Protein AF-A0AA44XTI1-F1 (afdb_monomer)

Secondary structure (DSSP, 8-state):
-----GGG--SSHHHHHHHHIIIIIHHHHHHHHHH-HHHHHHHHHHHHHHHHHHHHTTS-HHHHHHHHHHHHHHHHHHHHHHHTS--

Structure (mmCIF, N/CA/C/O backbone):
data_AF-A0AA44XTI1-F1
#
_entry.id   AF-A0AA44XTI1-F1
#
loop_
_atom_site.group_PDB
_atom_site.id
_atom_site.type_symbol
_atom_site.label_atom_id
_atom_site.label_alt_id
_atom_site.label_comp_id
_atom_site.label_asym_id
_atom_site.label_entity_id
_atom_site.label_seq_id
_atom_site.pdbx_PDB_ins_code
_atom_site.Cartn_x
_atom_site.Cartn_y
_atom_site.Cartn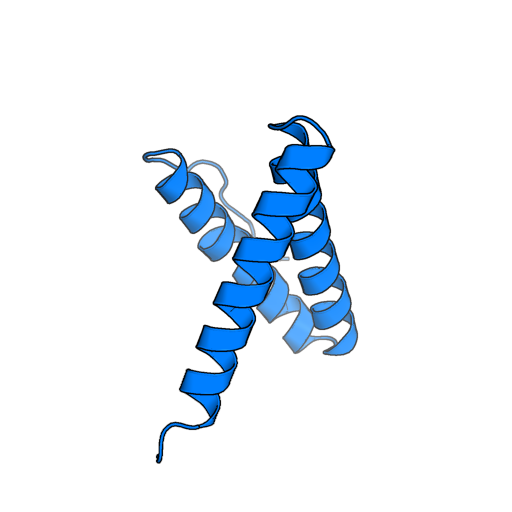_z
_atom_site.occupancy
_atom_site.B_iso_or_equiv
_atom_site.auth_seq_id
_atom_site.auth_comp_id
_atom_site.auth_asym_id
_atom_site.auth_atom_id
_atom_site.pdbx_PDB_model_num
ATOM 1 N N . MET A 1 1 ? -21.305 7.273 6.213 1.00 52.44 1 MET A N 1
ATOM 2 C CA . MET A 1 1 ? -20.165 7.463 5.289 1.00 52.44 1 MET A CA 1
ATOM 3 C C . MET A 1 1 ? -19.694 8.902 5.394 1.00 52.44 1 MET A C 1
ATOM 5 O O . MET A 1 1 ? -20.509 9.796 5.191 1.00 52.44 1 MET A O 1
ATOM 9 N N . LYS A 1 2 ? -18.429 9.131 5.768 1.00 55.16 2 LYS A N 1
ATOM 10 C CA . LYS A 1 2 ? -17.824 10.472 5.742 1.00 55.16 2 LYS A CA 1
ATOM 11 C C . LYS A 1 2 ? -17.676 10.937 4.287 1.00 55.16 2 LYS A C 1
ATOM 13 O O . LYS A 1 2 ? -17.397 10.123 3.410 1.00 55.16 2 LYS A O 1
ATOM 18 N N . GLN A 1 3 ? -17.904 12.222 4.033 1.00 58.25 3 GLN A N 1
ATOM 19 C CA . GLN A 1 3 ? -17.806 12.810 2.698 1.00 58.25 3 GLN A CA 1
ATOM 20 C C . GLN A 1 3 ? -16.325 13.032 2.354 1.00 58.25 3 GLN A C 1
ATOM 22 O O . GLN A 1 3 ? -15.610 13.675 3.118 1.00 58.25 3 GLN A O 1
ATOM 27 N N . ILE A 1 4 ? -15.854 12.459 1.242 1.00 59.12 4 ILE A N 1
ATOM 28 C CA . ILE A 1 4 ? -14.459 12.573 0.790 1.00 59.12 4 ILE A CA 1
ATOM 29 C C . ILE A 1 4 ? -14.376 13.721 -0.220 1.00 59.12 4 ILE A C 1
ATOM 31 O O . ILE A 1 4 ? -14.941 13.634 -1.310 1.00 59.12 4 ILE A O 1
ATOM 35 N N . GLU A 1 5 ? -13.686 14.807 0.131 1.00 62.16 5 GLU A N 1
ATOM 36 C CA . GLU A 1 5 ? -13.492 15.959 -0.757 1.00 62.16 5 GLU A CA 1
ATOM 37 C C . GLU A 1 5 ? -12.304 15.741 -1.706 1.00 62.16 5 GLU A C 1
ATOM 39 O O . GLU A 1 5 ? -11.151 16.027 -1.383 1.00 62.16 5 GLU A O 1
ATOM 44 N N . LEU A 1 6 ? -12.595 15.253 -2.915 1.00 62.19 6 LEU A N 1
ATOM 45 C CA . LEU A 1 6 ? -11.590 14.941 -3.945 1.00 62.19 6 LEU A CA 1
ATOM 46 C C . LEU A 1 6 ? -10.919 16.181 -4.569 1.00 62.19 6 LEU A C 1
ATOM 48 O O . LEU A 1 6 ? -9.878 16.062 -5.207 1.00 62.19 6 LEU A O 1
ATOM 52 N N . ASN A 1 7 ? -11.476 17.377 -4.361 1.00 66.38 7 ASN A N 1
ATOM 53 C CA . ASN A 1 7 ? -11.029 18.622 -5.002 1.00 66.38 7 ASN A CA 1
ATOM 54 C C . ASN A 1 7 ? -9.791 19.252 -4.332 1.00 66.38 7 ASN A C 1
ATOM 56 O O . ASN A 1 7 ? -9.427 20.380 -4.653 1.00 66.38 7 ASN A O 1
ATOM 60 N N . THR A 1 8 ? -9.165 18.554 -3.382 1.00 71.56 8 THR A N 1
ATOM 61 C CA . THR A 1 8 ? -8.073 19.075 -2.541 1.00 71.56 8 THR A CA 1
ATOM 62 C C . THR A 1 8 ? -6.762 18.302 -2.695 1.00 71.56 8 THR A C 1
ATOM 64 O O . THR A 1 8 ? -5.887 18.431 -1.842 1.00 71.56 8 THR A O 1
ATOM 67 N N . ILE A 1 9 ? -6.635 17.468 -3.733 1.00 83.25 9 ILE A N 1
ATOM 68 C CA . ILE A 1 9 ? -5.431 16.670 -3.984 1.00 83.25 9 ILE A CA 1
ATOM 69 C C . ILE A 1 9 ? -4.548 17.392 -5.004 1.00 83.25 9 ILE A C 1
ATOM 71 O O . ILE A 1 9 ? -4.977 17.633 -6.135 1.00 83.25 9 ILE A O 1
ATOM 75 N N . SER A 1 10 ? -3.328 17.761 -4.617 1.00 82.06 10 SER A N 1
ATOM 76 C CA . SER A 1 10 ? -2.410 18.533 -5.463 1.00 82.06 10 SER A CA 1
ATOM 77 C C . SER A 1 10 ? -0.950 18.332 -5.057 1.00 82.06 10 SER A C 1
ATOM 79 O O . SER A 1 10 ? -0.651 18.197 -3.876 1.00 82.06 10 SER A O 1
ATOM 81 N N . GLY A 1 11 ? -0.032 18.374 -6.023 1.00 88.38 11 GLY A N 1
ATOM 82 C CA . GLY A 1 11 ? 1.404 18.262 -5.767 1.00 88.38 11 GLY A CA 1
ATOM 83 C C . GLY A 1 11 ? 2.141 17.543 -6.892 1.00 88.38 11 GLY A C 1
ATOM 84 O O . GLY A 1 11 ? 1.612 17.373 -7.993 1.00 88.38 11 GLY A O 1
ATOM 85 N N . THR A 1 12 ? 3.368 17.114 -6.615 1.00 92.25 12 THR A N 1
ATOM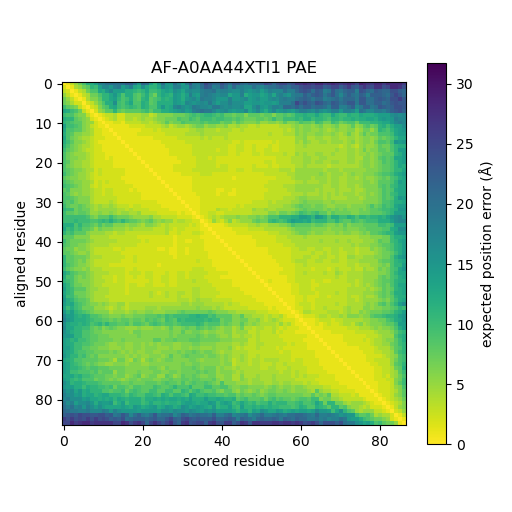 86 C CA . THR A 1 12 ? 4.105 16.159 -7.451 1.00 92.25 12 THR A CA 1
ATOM 87 C C . THR A 1 12 ? 3.443 14.776 -7.409 1.00 92.25 12 THR A C 1
ATOM 89 O O . THR A 1 12 ? 2.607 14.497 -6.551 1.00 92.25 12 THR A O 1
ATOM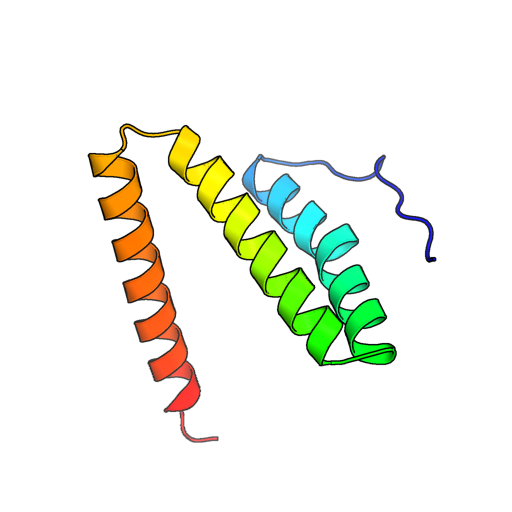 92 N N . SER A 1 13 ? 3.786 13.883 -8.344 1.00 87.81 13 SER A N 1
ATOM 93 C CA . SER A 1 13 ? 3.135 12.566 -8.455 1.00 87.81 13 SER A CA 1
ATOM 94 C C . SER A 1 13 ? 3.202 11.737 -7.165 1.00 87.81 13 SER A C 1
ATOM 96 O O . SER A 1 13 ? 2.241 11.053 -6.819 1.00 87.81 13 SER A O 1
ATOM 98 N N . ASP A 1 14 ? 4.319 11.812 -6.440 1.00 87.62 14 ASP A N 1
ATOM 99 C CA . ASP A 1 14 ? 4.513 11.182 -5.132 1.00 87.62 14 ASP A CA 1
ATOM 100 C C . ASP A 1 14 ? 3.647 11.827 -4.038 1.00 87.62 14 ASP A C 1
ATOM 102 O O . ASP A 1 14 ? 3.008 11.109 -3.270 1.00 87.62 14 ASP A O 1
ATOM 106 N N . GLN A 1 15 ? 3.532 13.159 -4.028 1.00 91.50 15 GLN A N 1
ATOM 107 C CA . GLN A 1 15 ? 2.672 13.890 -3.090 1.00 91.50 15 GLN A CA 1
ATOM 108 C C . GLN A 1 15 ? 1.193 13.562 -3.305 1.00 91.50 15 GLN A C 1
ATOM 110 O O . GLN A 1 15 ? 0.468 13.317 -2.346 1.00 91.50 15 GLN A O 1
ATOM 115 N N . ILE A 1 16 ? 0.748 13.482 -4.562 1.00 90.69 16 ILE A N 1
ATOM 116 C CA . ILE A 1 16 ? -0.625 13.091 -4.905 1.00 90.69 16 ILE A CA 1
ATOM 117 C C . ILE A 1 16 ? -0.933 11.683 -4.372 1.00 90.69 16 ILE A C 1
ATOM 119 O O . ILE A 1 16 ? -1.995 11.465 -3.787 1.00 90.69 16 ILE A O 1
ATOM 123 N N . ALA A 1 17 ? -0.013 10.726 -4.535 1.00 90.00 17 ALA A N 1
ATOM 124 C CA . ALA A 1 17 ? -0.192 9.367 -4.023 1.00 90.00 17 ALA A CA 1
ATOM 125 C C . ALA A 1 17 ? -0.264 9.329 -2.485 1.00 90.00 17 ALA A C 1
ATOM 127 O O . ALA A 1 17 ? -1.112 8.632 -1.922 1.00 90.00 17 ALA A O 1
ATOM 128 N N . GLU A 1 18 ? 0.584 10.107 -1.807 1.00 90.69 18 GLU A N 1
ATOM 129 C CA . GLU A 1 18 ? 0.566 10.247 -0.349 1.00 90.69 18 GLU A CA 1
ATOM 130 C C . GLU A 1 18 ? -0.747 10.873 0.151 1.00 90.69 18 GLU A C 1
ATOM 132 O O . GLU A 1 18 ? -1.339 10.392 1.121 1.00 90.69 18 GLU A O 1
ATOM 137 N N . GLU A 1 19 ? -1.247 11.906 -0.528 1.00 91.38 19 GLU A N 1
ATOM 138 C CA . GLU A 1 19 ? -2.518 12.540 -0.183 1.00 91.38 19 GLU A CA 1
ATOM 139 C C . GLU A 1 19 ? -3.713 11.605 -0.388 1.00 91.38 19 GLU A C 1
ATOM 141 O O . GLU A 1 19 ? -4.591 11.563 0.473 1.00 91.38 19 GLU A O 1
ATOM 146 N N . ILE A 1 20 ? -3.743 10.815 -1.468 1.00 90.62 20 ILE A N 1
ATOM 147 C CA . ILE A 1 20 ? -4.770 9.778 -1.672 1.00 90.62 20 ILE A CA 1
ATOM 148 C C . ILE A 1 20 ? -4.741 8.776 -0.516 1.00 90.62 20 ILE A C 1
ATOM 150 O O . ILE A 1 20 ? -5.790 8.440 0.041 1.00 90.62 20 ILE A O 1
ATOM 154 N N . PHE A 1 21 ? -3.550 8.317 -0.126 1.00 91.38 21 PHE A N 1
ATOM 155 C CA . PHE A 1 21 ? -3.417 7.371 0.975 1.00 91.38 21 PHE A CA 1
ATOM 156 C C . PHE A 1 21 ? -3.982 7.946 2.281 1.00 91.38 21 PHE A C 1
ATOM 158 O O . PHE A 1 21 ? -4.866 7.336 2.879 1.00 91.38 21 PHE A O 1
ATOM 165 N N . LYS A 1 22 ? -3.553 9.150 2.671 1.00 90.25 22 LYS A N 1
ATOM 166 C CA . LYS A 1 22 ? -3.944 9.782 3.943 1.00 90.25 22 LYS A CA 1
ATOM 167 C C . LYS A 1 22 ? -5.391 10.270 3.982 1.00 90.25 22 LYS A C 1
ATOM 169 O O . LYS A 1 22 ? -6.037 10.204 5.021 1.00 90.25 22 LYS A O 1
ATOM 174 N N . LYS A 1 23 ? -5.909 10.818 2.879 1.00 90.06 23 LYS A N 1
ATOM 175 C CA . LYS A 1 23 ? -7.248 11.441 2.850 1.00 90.06 23 LYS A CA 1
ATOM 176 C C . LYS A 1 23 ? -8.359 10.447 2.517 1.00 90.06 23 LYS A C 1
ATOM 178 O O . LYS A 1 23 ? -9.513 10.711 2.843 1.00 90.06 23 LYS A O 1
ATOM 183 N N . ILE A 1 24 ? -8.032 9.336 1.854 1.00 90.44 24 ILE A N 1
ATOM 184 C CA . ILE A 1 24 ? -9.024 8.382 1.339 1.00 90.44 24 ILE A CA 1
ATOM 185 C C . ILE A 1 24 ? -8.810 6.997 1.940 1.00 90.44 24 ILE A C 1
ATOM 187 O O . ILE A 1 24 ? -9.723 6.454 2.556 1.00 90.44 24 ILE A O 1
ATOM 191 N N . ILE A 1 25 ? -7.625 6.412 1.759 1.00 92.56 25 ILE A N 1
ATOM 192 C CA . ILE A 1 25 ? -7.395 4.999 2.087 1.00 92.56 25 ILE A CA 1
ATOM 193 C C . ILE A 1 25 ? -7.372 4.790 3.603 1.00 92.56 25 ILE A C 1
ATOM 195 O O . ILE A 1 25 ? -8.139 3.977 4.107 1.00 92.56 25 ILE A O 1
ATOM 199 N N . GLU A 1 26 ? -6.540 5.531 4.332 1.00 91.56 26 GLU A N 1
ATOM 200 C CA . GLU A 1 26 ? -6.380 5.400 5.785 1.00 91.56 26 GLU A CA 1
ATOM 201 C C . GLU A 1 26 ? -7.702 5.631 6.554 1.00 91.56 26 GLU A C 1
ATOM 203 O O . GLU A 1 26 ? -8.097 4.740 7.308 1.00 91.56 26 GLU A O 1
ATOM 208 N N . PRO A 1 27 ? -8.499 6.689 6.284 1.00 91.94 27 PRO A N 1
ATOM 209 C CA . PRO A 1 27 ? -9.799 6.868 6.935 1.00 91.94 27 PRO A CA 1
ATOM 210 C C . PRO A 1 27 ? -10.797 5.740 6.653 1.00 91.94 27 PRO A C 1
ATOM 212 O O . PRO A 1 27 ? -11.640 5.436 7.497 1.00 91.94 27 PRO A O 1
ATOM 215 N N . MET A 1 28 ? -10.725 5.118 5.471 1.00 91.94 28 MET A N 1
ATOM 216 C CA . MET A 1 28 ? -11.556 3.959 5.137 1.00 91.94 28 MET A CA 1
ATOM 217 C C . MET A 1 28 ? -11.104 2.706 5.892 1.00 91.94 28 MET A C 1
ATOM 219 O O . MET A 1 28 ? -11.956 1.934 6.329 1.00 91.94 28 MET A O 1
ATOM 223 N N . VAL A 1 29 ? -9.793 2.516 6.094 1.00 93.06 29 VAL A N 1
ATOM 224 C CA . VAL A 1 29 ? -9.266 1.446 6.958 1.00 93.06 29 VAL A CA 1
ATOM 225 C C . VAL A 1 29 ? -9.768 1.627 8.388 1.00 93.06 29 VAL A C 1
ATOM 227 O O . VAL A 1 29 ? -10.240 0.658 8.977 1.00 93.06 29 VAL A O 1
ATOM 230 N N . ASP A 1 30 ? -9.711 2.847 8.926 1.00 90.94 30 ASP A N 1
ATOM 231 C CA . ASP A 1 30 ? -10.184 3.158 10.280 1.00 90.94 30 ASP A CA 1
ATOM 232 C C . ASP A 1 30 ? -11.684 2.898 10.436 1.00 90.94 30 ASP A C 1
ATOM 234 O O . ASP A 1 30 ? -12.112 2.245 11.391 1.00 90.94 30 ASP A O 1
ATOM 238 N N . GLU A 1 31 ? -12.485 3.358 9.471 1.00 91.06 31 GLU A N 1
ATOM 239 C CA . GLU A 1 31 ? -13.928 3.121 9.446 1.00 91.06 31 GLU A CA 1
ATOM 240 C C . GLU A 1 31 ? -14.233 1.618 9.424 1.00 91.06 31 GLU A C 1
ATOM 242 O O . GLU A 1 31 ? -15.020 1.142 10.242 1.00 91.06 31 GLU A O 1
ATOM 247 N N . MET A 1 32 ? -13.569 0.846 8.558 1.00 90.94 32 MET A N 1
ATOM 248 C CA . MET A 1 32 ? -13.767 -0.604 8.497 1.00 90.94 32 MET A CA 1
ATOM 249 C C . MET A 1 32 ? -13.301 -1.302 9.773 1.00 90.94 32 MET A C 1
ATOM 251 O O . MET A 1 32 ? -14.035 -2.130 10.300 1.00 90.94 32 MET A O 1
ATOM 255 N N . ASN A 1 33 ? -12.140 -0.932 10.321 1.00 89.94 33 ASN A N 1
ATOM 256 C CA . ASN A 1 33 ? -11.630 -1.488 11.578 1.00 89.94 33 ASN A CA 1
ATOM 257 C C . ASN A 1 33 ? -12.581 -1.234 12.753 1.00 89.94 33 ASN A C 1
ATOM 259 O O . ASN A 1 33 ? -12.651 -2.060 13.664 1.00 89.94 33 ASN A O 1
ATOM 263 N N . SER A 1 34 ? -13.297 -0.103 12.746 1.00 88.62 34 SER A N 1
ATOM 264 C CA . SER A 1 34 ? -14.274 0.236 13.785 1.00 88.62 34 SER A CA 1
ATOM 265 C C . SER A 1 34 ? -15.537 -0.635 13.745 1.00 88.62 34 SER A C 1
ATOM 267 O O . SER A 1 34 ? -16.215 -0.769 14.762 1.00 88.62 34 SER A O 1
ATOM 269 N N . GLN A 1 35 ? -15.830 -1.247 12.593 1.00 87.19 35 GLN A N 1
ATOM 270 C CA . GLN A 1 35 ? -17.000 -2.098 12.372 1.00 87.19 35 GLN A CA 1
ATOM 271 C C . GLN A 1 35 ? -16.634 -3.588 12.464 1.00 87.19 35 GLN A C 1
ATOM 273 O O . GLN A 1 35 ? -17.256 -4.333 13.219 1.00 87.19 35 GLN A O 1
ATOM 278 N N . ASP A 1 36 ? -15.611 -4.012 11.715 1.00 88.88 36 ASP A N 1
ATOM 279 C CA . ASP A 1 36 ? -15.111 -5.384 11.642 1.00 88.88 36 ASP A CA 1
ATOM 280 C C . ASP A 1 36 ? -13.624 -5.424 11.224 1.00 88.88 36 ASP A C 1
ATOM 282 O O . ASP A 1 36 ? -13.224 -4.968 10.148 1.00 88.88 36 ASP A O 1
ATOM 286 N N . LYS A 1 37 ? -12.790 -6.046 12.066 1.00 87.06 37 LYS A N 1
ATOM 287 C CA . LYS A 1 37 ? -11.345 -6.176 11.825 1.00 87.06 37 LYS A CA 1
ATOM 288 C C . LYS A 1 37 ? -11.018 -7.015 10.592 1.00 87.06 37 LYS A C 1
ATOM 290 O O . LYS A 1 37 ? -9.983 -6.775 9.969 1.00 87.06 37 LYS A O 1
ATOM 295 N N . ASP A 1 38 ? -11.838 -8.003 10.243 1.00 92.69 38 ASP A N 1
ATOM 296 C CA . ASP A 1 38 ? -11.561 -8.840 9.072 1.00 92.69 38 ASP A CA 1
ATOM 297 C C . ASP A 1 38 ? -11.877 -8.096 7.769 1.00 92.69 38 ASP A C 1
ATOM 299 O O . ASP A 1 38 ? -11.089 -8.159 6.822 1.00 92.69 38 ASP A O 1
ATOM 303 N N . SER A 1 39 ? -12.926 -7.274 7.756 1.00 89.19 39 SER A N 1
ATOM 304 C CA . SER A 1 39 ? -13.208 -6.339 6.661 1.00 89.19 39 SER A CA 1
ATOM 305 C C . SER A 1 39 ? -12.044 -5.373 6.397 1.00 89.19 39 SER A C 1
ATOM 307 O O . SER A 1 39 ? -11.645 -5.189 5.244 1.00 89.19 39 SER A O 1
ATOM 309 N N . ALA A 1 40 ? -11.420 -4.823 7.444 1.00 91.75 40 ALA A N 1
ATOM 310 C CA . ALA A 1 40 ? -10.247 -3.958 7.288 1.00 91.75 40 ALA A CA 1
ATOM 311 C C . ALA A 1 40 ? -9.030 -4.695 6.696 1.00 91.75 40 ALA A C 1
ATOM 313 O O . ALA A 1 40 ? -8.312 -4.142 5.855 1.00 91.75 40 ALA A O 1
ATOM 314 N N . LYS A 1 41 ? -8.805 -5.962 7.074 1.00 93.38 41 LYS A N 1
ATOM 315 C CA . LYS A 1 41 ? -7.756 -6.801 6.462 1.00 93.38 41 LYS A CA 1
ATOM 316 C C . LYS A 1 41 ? -8.025 -7.044 4.978 1.00 93.38 41 LYS A C 1
ATOM 318 O O . LYS A 1 41 ? -7.112 -6.920 4.166 1.00 93.38 41 LYS A O 1
ATOM 323 N N . ILE A 1 42 ? -9.267 -7.364 4.610 1.00 94.31 42 ILE A N 1
ATOM 324 C CA . ILE A 1 42 ? -9.647 -7.596 3.208 1.00 94.31 42 ILE A CA 1
ATOM 325 C C . ILE A 1 42 ? -9.452 -6.319 2.387 1.00 94.31 42 ILE A C 1
ATOM 327 O O . ILE A 1 42 ? -8.906 -6.369 1.281 1.00 94.31 42 ILE A O 1
ATOM 331 N N . PHE A 1 43 ? -9.850 -5.169 2.928 1.00 93.75 43 PHE A N 1
ATOM 332 C CA . PHE A 1 43 ? -9.695 -3.887 2.251 1.00 93.75 43 PHE A CA 1
ATOM 333 C C . PHE A 1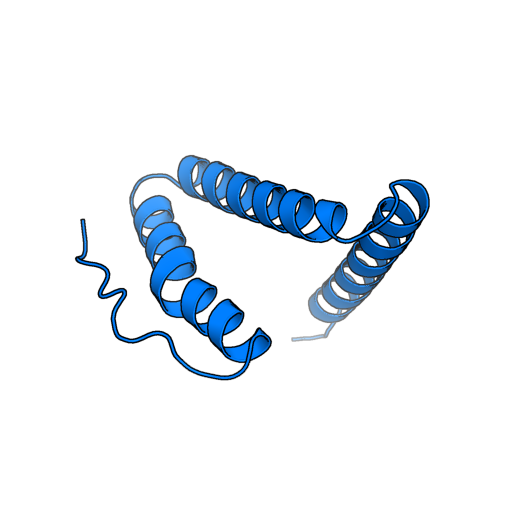 43 ? -8.230 -3.501 2.057 1.00 93.75 43 PHE A C 1
ATOM 335 O O . PHE A 1 43 ? -7.821 -3.221 0.931 1.00 93.75 43 PHE A O 1
ATOM 342 N N . THR A 1 44 ? -7.419 -3.555 3.115 1.00 93.88 44 THR A N 1
ATOM 343 C CA . THR A 1 44 ? -5.979 -3.253 3.024 1.00 93.88 44 THR A CA 1
ATOM 344 C C . THR A 1 44 ? -5.258 -4.196 2.060 1.00 93.88 44 THR A C 1
ATOM 346 O O . THR A 1 44 ? -4.468 -3.736 1.233 1.00 93.88 44 THR A O 1
ATOM 349 N N . PHE A 1 45 ? -5.587 -5.492 2.080 1.00 92.31 45 PHE A N 1
ATOM 350 C CA . PHE A 1 45 ? -5.069 -6.461 1.113 1.00 92.31 45 PHE A CA 1
ATOM 351 C C . PHE A 1 45 ? -5.461 -6.109 -0.330 1.00 92.31 45 PHE A C 1
ATOM 353 O O . PHE A 1 45 ? -4.617 -6.126 -1.227 1.00 92.31 45 PHE A O 1
ATOM 360 N N . SER A 1 46 ? -6.723 -5.742 -0.555 1.00 94.69 46 SER A N 1
ATOM 361 C CA . SER A 1 46 ? -7.228 -5.378 -1.884 1.00 94.69 46 SER A CA 1
ATOM 362 C C . SER A 1 46 ? -6.555 -4.114 -2.422 1.00 94.69 46 SER A C 1
ATOM 364 O O . SER A 1 46 ? -6.128 -4.087 -3.575 1.00 94.69 46 SER A O 1
ATOM 366 N N . VAL A 1 47 ? -6.392 -3.087 -1.583 1.00 94.19 47 VAL A N 1
ATOM 367 C CA . VAL A 1 47 ? -5.682 -1.846 -1.935 1.00 94.19 47 VAL A CA 1
ATOM 368 C C . VAL A 1 47 ? -4.227 -2.131 -2.311 1.00 94.19 47 VAL A C 1
ATOM 370 O O . VAL A 1 47 ? -3.764 -1.658 -3.350 1.00 94.19 47 VAL A O 1
ATOM 373 N N . MET A 1 48 ? -3.521 -2.939 -1.513 1.00 91.19 48 MET A N 1
ATOM 374 C CA . MET A 1 48 ? -2.147 -3.354 -1.813 1.00 91.19 48 MET A CA 1
ATOM 375 C C . MET A 1 48 ? -2.070 -4.058 -3.175 1.00 91.19 48 MET A C 1
ATOM 377 O O . MET A 1 48 ? -1.216 -3.724 -3.997 1.00 91.19 48 MET A O 1
ATOM 381 N N . TRP A 1 49 ? -2.974 -5.007 -3.436 1.00 91.44 49 TRP A N 1
ATOM 382 C CA . TRP A 1 49 ? -2.998 -5.752 -4.695 1.00 91.44 49 TRP A CA 1
ATOM 383 C C . TRP A 1 49 ? -3.245 -4.848 -5.908 1.00 91.44 49 TRP A C 1
ATOM 385 O O . TRP A 1 49 ? -2.533 -4.948 -6.908 1.00 91.44 49 TRP A O 1
ATOM 395 N N . LEU A 1 50 ? -4.199 -3.918 -5.806 1.00 93.06 50 LEU A N 1
ATOM 396 C CA . LEU A 1 50 ? -4.484 -2.940 -6.858 1.00 93.06 50 LEU A CA 1
ATOM 397 C C . LEU A 1 50 ? -3.287 -2.018 -7.121 1.00 93.06 50 LEU A C 1
ATOM 399 O O . LEU A 1 50 ? -2.929 -1.799 -8.278 1.00 93.06 50 LEU A O 1
ATOM 403 N N . GLY A 1 51 ? -2.627 -1.530 -6.067 1.00 90.38 51 GLY A N 1
ATOM 404 C CA . GLY A 1 51 ? -1.418 -0.713 -6.192 1.00 90.38 51 GLY A CA 1
ATOM 405 C C . GLY A 1 51 ? -0.279 -1.457 -6.894 1.00 90.38 51 GLY A C 1
ATOM 406 O O . GLY A 1 51 ? 0.338 -0.920 -7.815 1.00 90.38 51 GLY A O 1
ATOM 407 N N . MET A 1 52 ? -0.044 -2.721 -6.526 1.00 88.94 52 MET A N 1
ATOM 408 C CA . MET A 1 52 ? 0.962 -3.560 -7.188 1.00 88.94 52 MET A CA 1
ATOM 409 C C . MET A 1 52 ? 0.623 -3.829 -8.656 1.00 88.94 52 MET A C 1
ATOM 411 O 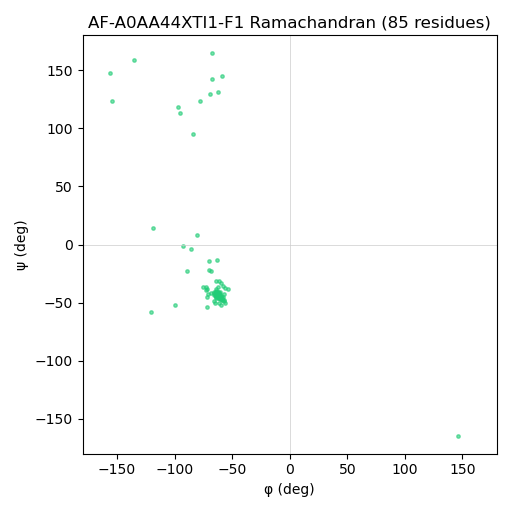O . MET A 1 52 ? 1.521 -3.788 -9.494 1.00 88.94 52 MET A O 1
ATOM 415 N N . ALA A 1 53 ? -0.649 -4.069 -8.988 1.00 89.44 53 ALA A N 1
ATOM 416 C CA . ALA A 1 53 ? -1.082 -4.275 -10.369 1.00 89.44 53 ALA A CA 1
ATOM 417 C C . ALA A 1 53 ? -0.869 -3.019 -11.232 1.00 89.44 53 ALA A C 1
ATOM 419 O O . ALA A 1 53 ? -0.325 -3.115 -12.333 1.00 89.44 53 ALA A O 1
ATOM 420 N N . LEU A 1 54 ? -1.231 -1.838 -10.713 1.00 89.56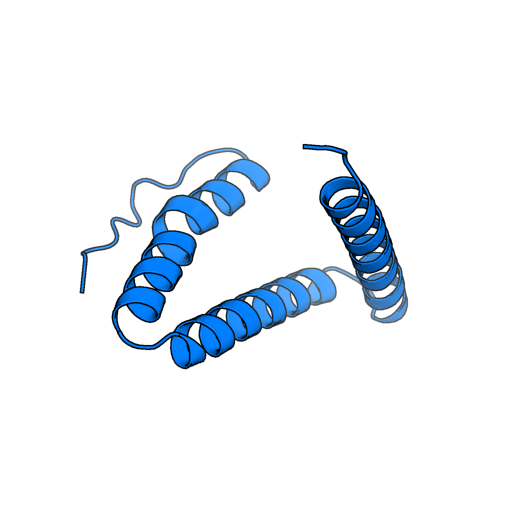 54 LEU A N 1
ATOM 421 C CA . LEU A 1 54 ? -1.005 -0.554 -11.388 1.00 89.56 54 LEU A CA 1
ATOM 422 C C . LEU A 1 54 ? 0.485 -0.279 -11.611 1.00 89.56 54 LEU A C 1
ATOM 424 O O . LEU A 1 54 ? 0.874 0.177 -12.687 1.00 89.56 54 LEU A O 1
ATOM 428 N N . TYR A 1 55 ? 1.316 -0.587 -10.613 1.00 87.62 55 TYR A N 1
ATOM 429 C CA . TYR A 1 55 ? 2.765 -0.453 -10.713 1.00 87.62 55 TYR A CA 1
ATOM 430 C C . TYR A 1 55 ? 3.359 -1.419 -11.745 1.00 87.62 55 TYR A C 1
ATOM 432 O O . TYR A 1 55 ? 4.122 -1.002 -12.613 1.00 87.62 55 TYR A O 1
ATOM 440 N N . ALA A 1 56 ? 2.978 -2.700 -11.691 1.00 89.06 56 ALA A N 1
ATOM 441 C CA . ALA A 1 56 ? 3.457 -3.728 -12.612 1.00 89.06 56 ALA A CA 1
ATOM 442 C C . ALA A 1 56 ? 3.148 -3.390 -14.077 1.00 89.06 56 ALA A C 1
ATOM 444 O O . ALA A 1 56 ? 3.974 -3.659 -14.944 1.00 89.06 56 ALA A O 1
ATOM 445 N N . ALA A 1 57 ? 2.001 -2.755 -14.341 1.00 90.31 57 ALA A N 1
ATOM 446 C CA . ALA A 1 57 ? 1.589 -2.339 -15.680 1.00 90.31 57 ALA A CA 1
ATOM 447 C C . ALA A 1 57 ? 2.516 -1.292 -16.333 1.00 90.31 57 ALA A C 1
ATOM 449 O O . ALA A 1 57 ? 2.418 -1.072 -17.536 1.00 90.31 57 ALA A O 1
ATOM 450 N N . GLN A 1 58 ? 3.420 -0.660 -15.573 1.00 90.88 58 GLN A N 1
ATOM 451 C CA . GLN A 1 58 ? 4.397 0.303 -16.101 1.00 90.88 58 GLN A CA 1
ATOM 452 C C . GLN A 1 58 ? 5.679 -0.356 -16.643 1.00 90.88 58 GLN A C 1
ATOM 454 O O . GLN A 1 58 ? 6.560 0.340 -17.148 1.00 90.88 58 GLN A O 1
ATOM 459 N N . PHE A 1 59 ? 5.820 -1.680 -16.524 1.00 89.94 59 PHE A N 1
ATOM 460 C CA . PHE A 1 59 ? 7.039 -2.405 -16.882 1.00 89.94 59 PHE A CA 1
ATOM 461 C C . PHE A 1 59 ? 6.733 -3.673 -17.683 1.00 89.94 59 PHE A C 1
ATOM 463 O O . PHE A 1 59 ? 5.665 -4.267 -17.572 1.00 89.94 59 PHE A O 1
ATOM 470 N N . GLU A 1 60 ? 7.735 -4.162 -18.415 1.00 90.75 60 GLU A N 1
ATOM 471 C CA . GLU A 1 60 ? 7.724 -5.530 -18.942 1.00 90.75 60 GLU A CA 1
ATOM 472 C C . GLU A 1 60 ? 7.610 -6.561 -17.797 1.00 90.75 60 GLU A C 1
ATOM 474 O O . GLU A 1 60 ? 8.238 -6.365 -16.746 1.00 90.75 60 GLU A O 1
ATOM 479 N N . PRO A 1 61 ? 6.906 -7.700 -17.977 1.00 85.69 61 PRO A N 1
ATOM 480 C CA . PRO A 1 61 ? 6.595 -8.638 -16.890 1.00 85.69 61 PRO A CA 1
ATOM 481 C C . PRO A 1 61 ? 7.807 -9.117 -16.076 1.00 85.69 61 PRO A C 1
ATOM 483 O O . PRO A 1 61 ? 7.735 -9.249 -14.852 1.00 85.69 61 PRO A O 1
ATOM 486 N N . HIS A 1 62 ? 8.947 -9.355 -16.735 1.00 86.00 62 HIS A N 1
ATOM 487 C CA . HIS A 1 62 ? 10.181 -9.763 -16.057 1.00 86.00 62 HIS A CA 1
ATOM 488 C C . HIS A 1 62 ? 10.731 -8.663 -15.133 1.00 86.00 62 HIS A C 1
ATOM 490 O O . HIS A 1 62 ? 11.143 -8.942 -14.004 1.00 86.00 62 HIS A O 1
ATOM 496 N N . ASN A 1 63 ? 10.690 -7.409 -15.590 1.00 87.19 63 ASN A N 1
ATOM 497 C CA . ASN A 1 63 ? 11.159 -6.255 -14.828 1.00 87.19 63 ASN A CA 1
ATOM 498 C C . ASN A 1 63 ? 10.192 -5.916 -13.688 1.00 87.19 63 ASN A C 1
ATOM 500 O O . ASN A 1 63 ? 10.648 -5.662 -12.576 1.00 87.19 63 ASN A O 1
ATOM 504 N N . ALA A 1 64 ? 8.877 -6.012 -13.924 1.00 89.69 64 ALA A N 1
ATOM 505 C CA . ALA A 1 64 ? 7.861 -5.864 -12.882 1.00 89.69 64 ALA A CA 1
ATOM 506 C C . ALA A 1 64 ? 8.099 -6.851 -11.730 1.00 89.69 64 ALA A C 1
ATOM 508 O O . ALA A 1 64 ? 8.191 -6.445 -10.571 1.00 89.69 64 ALA A O 1
ATOM 509 N N . LYS A 1 65 ? 8.289 -8.141 -12.049 1.00 89.06 65 LYS A N 1
ATOM 510 C CA . LYS A 1 65 ? 8.578 -9.178 -11.049 1.00 89.06 65 LYS A CA 1
ATOM 511 C C . LYS A 1 65 ? 9.828 -8.848 -10.234 1.00 89.06 65 LYS A C 1
ATOM 513 O O . LYS A 1 65 ? 9.789 -8.925 -9.009 1.00 89.06 65 LYS A O 1
ATOM 518 N N . LYS A 1 66 ? 10.926 -8.480 -10.903 1.00 90.50 66 LYS A N 1
ATOM 519 C CA . LYS A 1 66 ? 12.199 -8.167 -10.238 1.00 90.50 66 LYS A CA 1
ATOM 520 C C . LYS A 1 66 ? 12.056 -6.990 -9.27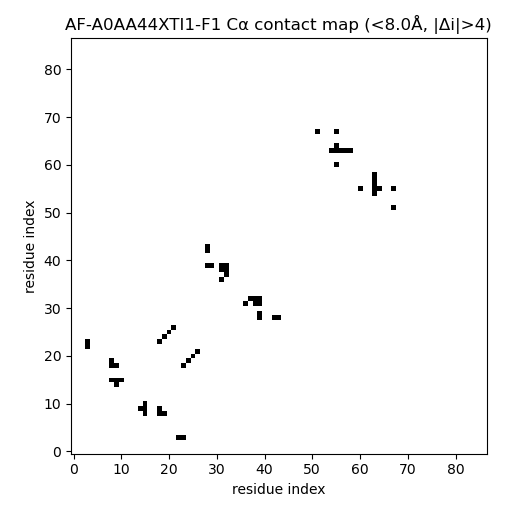3 1.00 90.50 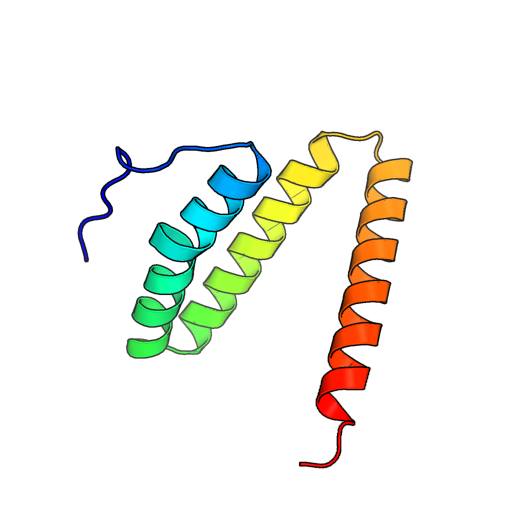66 LYS A C 1
ATOM 522 O O . LYS A 1 66 ? 12.528 -7.078 -8.141 1.00 90.50 66 LYS A O 1
ATOM 527 N N . THR A 1 67 ? 11.398 -5.916 -9.702 1.00 87.94 67 THR A N 1
ATOM 528 C CA . THR A 1 67 ? 11.248 -4.713 -8.879 1.00 87.94 67 THR A CA 1
ATOM 529 C C . THR A 1 67 ? 10.297 -4.936 -7.708 1.00 87.94 67 THR A C 1
ATOM 531 O O . THR A 1 67 ? 10.638 -4.567 -6.590 1.00 87.94 67 THR A O 1
ATOM 534 N N . ILE A 1 68 ? 9.164 -5.617 -7.921 1.00 88.88 68 ILE A N 1
ATOM 535 C CA . ILE A 1 68 ? 8.238 -5.978 -6.833 1.00 88.88 68 ILE A CA 1
ATOM 536 C C . ILE A 1 68 ? 8.951 -6.835 -5.789 1.00 88.88 68 ILE A C 1
ATOM 538 O O . ILE A 1 68 ? 8.860 -6.551 -4.598 1.00 88.88 68 ILE A O 1
ATOM 542 N N . GLN A 1 69 ? 9.695 -7.854 -6.226 1.00 90.19 69 GLN A N 1
ATOM 543 C CA . GLN A 1 69 ? 10.420 -8.735 -5.316 1.00 90.19 69 GLN A CA 1
ATOM 544 C C . GLN A 1 69 ? 11.456 -7.962 -4.491 1.00 90.19 69 GLN A C 1
ATOM 546 O O . GLN A 1 69 ? 11.477 -8.086 -3.271 1.00 90.19 69 GLN A O 1
ATOM 551 N N . PHE A 1 70 ? 12.236 -7.088 -5.134 1.00 90.06 70 PHE A N 1
ATOM 552 C CA . PHE A 1 70 ? 13.178 -6.217 -4.433 1.00 90.06 70 PHE A CA 1
ATOM 553 C C . PHE A 1 70 ? 12.485 -5.318 -3.396 1.00 90.06 70 PHE A C 1
ATOM 555 O O . PHE A 1 70 ? 12.957 -5.209 -2.264 1.00 90.06 70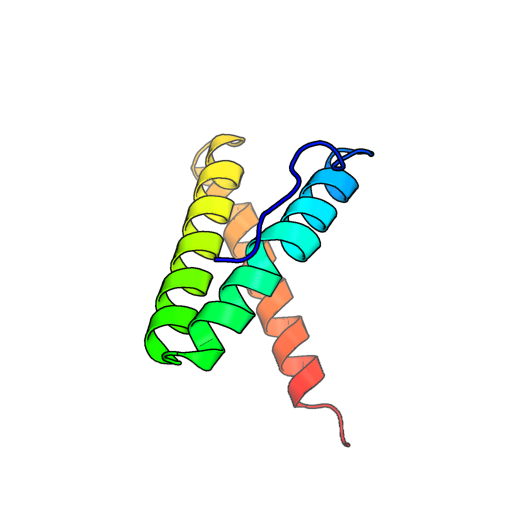 PHE A O 1
ATOM 562 N N . SER A 1 71 ? 11.359 -4.695 -3.752 1.00 87.19 71 SER A N 1
ATOM 563 C CA . SER A 1 71 ? 10.587 -3.851 -2.833 1.00 87.19 71 SER A CA 1
ATOM 564 C C . SER A 1 71 ? 10.048 -4.637 -1.635 1.00 87.19 71 SER A C 1
ATOM 566 O O . SER A 1 71 ? 10.126 -4.147 -0.508 1.00 87.19 71 SER A O 1
ATOM 568 N N . VAL A 1 72 ? 9.555 -5.861 -1.853 1.00 88.62 72 VAL A N 1
ATOM 569 C CA . VAL A 1 72 ? 9.092 -6.755 -0.779 1.00 88.62 72 VAL A CA 1
ATOM 570 C C . VAL A 1 72 ? 10.247 -7.137 0.146 1.00 88.62 72 VAL A C 1
ATOM 572 O O . VAL A 1 72 ? 10.110 -7.022 1.364 1.00 88.62 72 VAL A O 1
ATOM 575 N N . ASP A 1 73 ? 11.399 -7.521 -0.405 1.00 91.31 73 ASP A N 1
ATOM 576 C CA . ASP A 1 73 ? 12.572 -7.903 0.387 1.00 91.31 73 ASP A CA 1
ATOM 577 C C . ASP A 1 73 ? 13.059 -6.736 1.264 1.00 91.31 73 ASP A C 1
ATOM 579 O O . ASP A 1 73 ? 13.327 -6.913 2.456 1.00 91.31 73 ASP A O 1
ATOM 583 N N . GLN A 1 74 ? 13.115 -5.519 0.709 1.00 88.38 74 GLN A N 1
ATOM 584 C CA . GLN A 1 74 ? 13.475 -4.310 1.461 1.00 88.38 74 GLN A CA 1
ATOM 585 C C . GLN A 1 74 ? 12.461 -3.984 2.560 1.00 88.38 74 GLN A C 1
ATOM 587 O O . GLN A 1 74 ? 12.852 -3.633 3.681 1.00 88.38 74 GLN A O 1
ATOM 592 N N . PHE A 1 75 ? 11.167 -4.118 2.262 1.00 88.06 75 PHE A N 1
ATOM 593 C CA . PHE A 1 75 ? 10.108 -3.906 3.241 1.00 88.06 75 PHE A CA 1
ATOM 594 C C . PHE A 1 75 ? 10.235 -4.889 4.408 1.00 88.06 75 PHE A C 1
ATOM 596 O O . PHE A 1 75 ? 10.289 -4.461 5.560 1.00 88.06 75 PHE A O 1
ATOM 603 N N . MET A 1 76 ? 10.375 -6.186 4.124 1.00 90.44 76 MET A N 1
ATOM 604 C CA . MET A 1 76 ? 10.495 -7.220 5.155 1.00 90.44 76 MET A CA 1
ATOM 605 C C . MET A 1 76 ? 11.768 -7.058 5.989 1.00 90.44 76 MET A C 1
ATOM 607 O O . MET A 1 76 ? 11.713 -7.168 7.214 1.00 90.44 76 MET A O 1
ATOM 611 N N . ALA A 1 77 ? 12.897 -6.718 5.361 1.00 89.50 77 ALA A N 1
ATOM 612 C CA . ALA A 1 77 ? 14.136 -6.419 6.078 1.00 89.50 77 ALA A CA 1
ATOM 613 C C . ALA A 1 77 ? 13.991 -5.201 7.004 1.00 89.50 77 ALA A C 1
ATOM 615 O O . ALA A 1 77 ? 14.568 -5.163 8.091 1.00 89.50 77 ALA A O 1
ATOM 616 N N . THR A 1 78 ? 13.223 -4.195 6.586 1.00 86.62 78 THR A N 1
ATOM 617 C CA . THR A 1 78 ? 12.948 -3.000 7.391 1.00 86.62 78 THR A CA 1
ATOM 618 C C . THR A 1 78 ? 12.002 -3.318 8.545 1.00 86.62 78 THR A C 1
ATOM 620 O O . THR A 1 78 ? 12.287 -2.947 9.683 1.00 86.62 78 THR A O 1
ATOM 623 N N . LEU A 1 79 ? 10.925 -4.059 8.284 1.00 83.31 79 LEU A N 1
ATOM 624 C CA . LEU A 1 79 ? 9.961 -4.498 9.290 1.00 83.31 79 LEU A CA 1
ATOM 625 C C . LEU A 1 79 ? 10.626 -5.349 10.381 1.00 83.31 79 LEU A C 1
ATOM 627 O O . LEU A 1 79 ? 10.427 -5.101 11.568 1.00 83.31 79 LEU A O 1
ATOM 631 N N . ASP A 1 80 ? 11.469 -6.305 9.988 1.00 83.06 80 ASP A N 1
ATOM 632 C CA . ASP A 1 80 ? 12.235 -7.142 10.915 1.00 83.06 80 ASP A CA 1
ATOM 633 C C . ASP A 1 80 ? 13.167 -6.301 11.805 1.00 83.06 80 ASP A C 1
ATOM 635 O O . ASP A 1 80 ? 13.217 -6.495 13.021 1.00 83.06 80 ASP A O 1
ATOM 639 N N . LYS A 1 81 ? 13.844 -5.295 11.231 1.00 82.62 81 LYS A N 1
ATOM 640 C CA . LYS A 1 81 ? 14.663 -4.343 12.001 1.00 82.62 81 LYS A CA 1
ATOM 641 C C . LYS A 1 81 ? 13.837 -3.527 12.992 1.00 82.62 81 LYS A C 1
ATOM 643 O O . LYS A 1 81 ? 14.311 -3.305 14.102 1.00 82.62 81 LYS A O 1
ATOM 648 N N . PHE A 1 82 ? 12.644 -3.066 12.612 1.00 73.44 82 PHE A N 1
ATOM 649 C CA . PHE A 1 82 ? 11.755 -2.335 13.521 1.00 73.44 82 PHE A CA 1
ATOM 650 C C . PHE A 1 82 ? 11.298 -3.214 14.687 1.00 73.44 82 PHE A C 1
ATOM 652 O O . PHE A 1 82 ? 11.401 -2.788 15.833 1.00 73.44 82 PHE A O 1
ATOM 659 N N . ASN A 1 83 ? 10.886 -4.453 14.410 1.00 73.88 83 ASN A N 1
ATOM 660 C CA . ASN A 1 83 ? 10.403 -5.389 15.430 1.00 73.88 83 ASN A CA 1
ATOM 661 C C . ASN A 1 83 ? 11.504 -5.874 16.391 1.00 73.88 83 ASN A C 1
ATOM 663 O O . ASN A 1 83 ? 11.200 -6.300 17.502 1.00 73.88 83 ASN A O 1
ATOM 667 N N . LYS A 1 84 ? 12.778 -5.817 15.981 1.00 76.50 84 LYS A N 1
ATOM 668 C CA . LYS A 1 84 ? 13.940 -6.216 16.795 1.00 76.50 84 LYS A CA 1
ATOM 669 C C . LYS A 1 84 ? 14.578 -5.073 17.596 1.00 76.50 84 LYS A C 1
ATOM 671 O O . LYS A 1 84 ? 15.557 -5.320 18.301 1.00 76.50 84 LYS A O 1
ATOM 676 N N . ARG A 1 85 ? 14.088 -3.829 17.497 1.00 56.88 85 ARG A N 1
ATOM 677 C CA . ARG A 1 85 ? 14.606 -2.720 18.320 1.00 56.88 85 ARG A CA 1
ATOM 678 C C . ARG A 1 85 ? 14.205 -2.933 19.789 1.00 56.88 85 ARG A C 1
ATOM 680 O O . ARG A 1 85 ? 13.023 -3.161 20.037 1.00 56.88 85 ARG A O 1
ATOM 687 N N . PRO A 1 86 ? 15.141 -2.852 20.756 1.00 50.19 86 PRO A N 1
ATOM 688 C CA . PRO A 1 86 ? 14.775 -2.820 22.166 1.00 50.19 86 PRO A CA 1
ATOM 689 C C . PRO A 1 86 ? 13.928 -1.570 22.429 1.00 50.19 86 PRO A C 1
ATOM 691 O O . PRO A 1 86 ? 14.288 -0.485 21.969 1.00 50.19 86 PRO A O 1
ATOM 694 N N . SER A 1 87 ? 12.800 -1.764 23.112 1.00 54.78 87 SER A N 1
ATOM 695 C CA . SER A 1 87 ? 11.882 -0.719 23.588 1.00 54.78 87 SER A CA 1
ATOM 696 C C . SER A 1 87 ? 12.525 0.204 24.611 1.00 54.78 87 SER A C 1
ATOM 698 O O . SER A 1 87 ? 13.222 -0.346 25.495 1.00 54.78 87 SER A O 1
#

Foldseek 3Di:
DDDQDPVPQDDPPVSSVVCCCVRPVVVVLVVCCVPDPVSSVVSVVVVVVVVLVVQLVVDDVVVSVVVVVVVVVVVVVVVVVVVPDDD

Mean predicted aligned error: 6.68 Å

pLDDT: mean 85.33, std 10.89, range [50.19, 94.69]

Organism: Acinetobacter baumannii (NCBI:txid470)

Solvent-accessible surface area (backbone atoms only — not comparable to full-atom values): 5087 Å² total; per-residue (Å²): 133,85,86,76,76,77,91,74,71,70,72,55,77,68,48,36,52,51,45,46,41,64,69,48,50,49,56,50,40,53,55,30,45,73,77,36,60,66,57,22,52,53,48,55,52,50,53,52,51,51,52,51,53,61,55,35,72,78,43,59,71,71,58,25,52,53,52,53,51,51,53,51,53,53,48,52,57,48,51,53,54,62,72,66,53,84,130

Sequence (87 aa):
MKQIELNTISGTSDQIAEEIFKKIIEPMVDEMNSQDKDSAKIFTFSVMWLGMALYAAQFEPHNAKKTIQFSVDQFMATLDKFNKRPS

Radius of gyration: 15.92 Å; Cα contacts (8 Å, |Δi|>4): 32; chains: 1; bounding box: 35×29×42 Å